Protein AF-A0A673FVK0-F1 (afdb_monomer_lite)

pLDDT: mean 74.25, std 23.52, range [33.97, 98.69]

Secondary structure (DSSP, 8-state):
----------TT--------TT------------S---S--HHHHHHS-HHHHHHHTTT--HHHHHHHHHHHHHHHHHHHHHHHHHHHHHHHHHHHHHHHHHHHHHHHHHHHHHHHHHHHHHHHHHHHHHHHHHHHHHHTTTS-TT---------------PPPPP-PPPPP---

InterPro domains:
  IPR004826 Basic leucine zipper domain, Maf-type [PF03131] (40-131)
  IPR004827 Basic-leucine zipper domain [PS50217] (67-130)
  IPR004827 Basic-leucine zipper domain [SM00338] (65-129)
  IPR008917 Transcription factor, Skn-1-like, DNA-binding domain superfamily [SSF47454] (40-80)
  IPR024874 Transcription factor Maf family [PTHR10129] (36-165)
  IPR046347 Basic-leucine zipper domain superfamily [SSF57959] (68-123)

Sequence (175 aa):
MYIRVFFCYLASVNCIILVSDGILFSCIVKRECGENVPVLSDSELMSLSVRELNTHLRGLSREEVQKLKQRRRTLKNRGYAASCRVKRVSQREALEQQKKELQREVERLGSENAGMRRELEGLGARLAALQRFARGLESGGGSLLATTPRLNTASVITIVKSPQQVHTPREQGAS

Structure (mmCIF, N/CA/C/O backbone):
data_AF-A0A673FVK0-F1
#
_entry.id   AF-A0A673FVK0-F1
#
loop_
_atom_site.group_PDB
_atom_site.id
_atom_site.type_symbol
_atom_site.label_atom_id
_atom_site.label_alt_id
_atom_site.label_comp_id
_atom_site.label_asym_id
_atom_site.label_entity_id
_atom_site.label_seq_id
_atom_site.pdbx_PDB_ins_code
_atom_site.Cartn_x
_atom_site.Cartn_y
_atom_site.Cartn_z
_atom_site.occupancy
_atom_site.B_iso_or_equiv
_atom_site.auth_seq_id
_atom_site.auth_comp_id
_atom_site.auth_asym_id
_atom_site.auth_atom_id
_atom_site.pdbx_PDB_model_num
ATOM 1 N N . MET A 1 1 ? -26.344 13.269 -9.712 1.00 37.78 1 MET A N 1
ATOM 2 C CA . MET A 1 1 ? -26.130 11.800 -9.737 1.00 37.78 1 MET A CA 1
ATOM 3 C C . MET A 1 1 ? -24.627 11.576 -9.609 1.00 37.78 1 MET A C 1
ATOM 5 O O . MET A 1 1 ? -23.926 11.928 -10.535 1.00 37.78 1 MET A O 1
ATOM 9 N N . TYR A 1 2 ? -24.006 11.238 -8.482 1.00 35.66 2 TYR A N 1
ATOM 10 C CA . TYR A 1 2 ? -24.228 10.141 -7.543 1.00 35.66 2 TYR A CA 1
ATOM 11 C C . TYR A 1 2 ? -23.953 10.639 -6.111 1.00 35.66 2 TYR A C 1
ATOM 13 O O . TYR A 1 2 ? -22.799 10.807 -5.726 1.00 35.66 2 TYR A O 1
ATOM 21 N N . ILE A 1 3 ? -24.994 10.857 -5.306 1.00 35.72 3 ILE A N 1
ATOM 22 C CA . ILE A 1 3 ? -24.832 11.067 -3.861 1.00 35.72 3 ILE A CA 1
ATOM 23 C C . ILE A 1 3 ? -24.895 9.680 -3.236 1.00 35.72 3 ILE A C 1
ATOM 25 O O . ILE A 1 3 ? -25.966 9.104 -3.055 1.00 35.72 3 ILE A O 1
ATOM 29 N N . ARG A 1 4 ? -23.727 9.092 -2.986 1.00 40.00 4 ARG A N 1
ATOM 30 C CA . ARG A 1 4 ? -23.615 7.801 -2.311 1.00 40.00 4 ARG A CA 1
ATOM 31 C C . ARG A 1 4 ? -23.827 8.043 -0.813 1.00 40.00 4 ARG A C 1
ATOM 33 O O . ARG A 1 4 ? -22.872 8.186 -0.058 1.00 40.00 4 ARG A O 1
ATOM 40 N N . VAL A 1 5 ? -25.093 8.155 -0.405 1.00 40.97 5 VAL A N 1
ATOM 41 C CA . VAL A 1 5 ? -25.506 8.209 1.004 1.00 40.97 5 VAL A CA 1
ATOM 42 C C . VAL A 1 5 ? -25.089 6.891 1.652 1.00 40.97 5 VAL A C 1
ATOM 44 O O . VAL A 1 5 ? -25.707 5.851 1.433 1.00 40.97 5 VAL A O 1
ATOM 47 N N . PHE A 1 6 ? -23.995 6.906 2.411 1.00 40.94 6 PHE A N 1
ATOM 48 C CA . PHE A 1 6 ? -23.555 5.742 3.172 1.00 40.94 6 PHE A CA 1
ATOM 49 C C . PHE A 1 6 ? -24.400 5.661 4.448 1.00 40.94 6 PHE A C 1
ATOM 51 O O . PHE A 1 6 ? -24.055 6.215 5.489 1.00 40.94 6 PHE A O 1
ATOM 58 N N . PHE A 1 7 ? -25.552 5.003 4.348 1.00 38.81 7 PHE A N 1
ATOM 59 C CA . PHE A 1 7 ? -26.396 4.692 5.495 1.00 38.81 7 PHE A CA 1
ATOM 60 C C . PHE A 1 7 ? -25.719 3.588 6.319 1.00 38.81 7 PHE A C 1
ATOM 62 O O . PHE A 1 7 ? -25.848 2.401 6.033 1.00 38.81 7 PHE A O 1
ATOM 69 N N . CYS A 1 8 ? -24.957 3.968 7.343 1.00 41.50 8 CYS A N 1
ATOM 70 C CA . CYS A 1 8 ? -24.468 3.019 8.339 1.00 41.50 8 CYS A CA 1
ATOM 71 C C . CYS A 1 8 ? -25.564 2.845 9.401 1.00 41.50 8 CYS A C 1
ATOM 73 O O . CYS A 1 8 ? -25.605 3.558 10.403 1.00 41.50 8 CYS A O 1
ATOM 75 N N . TYR A 1 9 ? -26.513 1.946 9.134 1.00 37.91 9 TYR A N 1
ATOM 76 C CA . TYR A 1 9 ? -27.635 1.643 10.023 1.00 37.91 9 TYR A CA 1
ATOM 77 C C . TYR A 1 9 ? -27.129 0.811 11.219 1.00 37.91 9 TYR A C 1
ATOM 79 O O . TYR A 1 9 ? -27.087 -0.415 11.168 1.00 37.91 9 TYR A O 1
ATOM 87 N N . LEU A 1 10 ? -26.700 1.464 12.307 1.00 41.69 10 LEU A N 1
ATOM 88 C CA . LEU A 1 10 ? -26.518 0.804 13.606 1.00 41.69 10 LEU A CA 1
ATOM 89 C C . LEU A 1 10 ? -27.735 1.109 14.486 1.00 41.69 10 LEU A C 1
ATOM 91 O O . LEU A 1 10 ? -27.849 2.184 15.072 1.00 41.69 10 LEU A O 1
ATOM 95 N N . ALA A 1 11 ? -28.630 0.128 14.573 1.00 41.72 11 ALA A N 1
ATOM 96 C CA . ALA A 1 11 ? -29.971 0.181 15.155 1.00 41.72 11 ALA A CA 1
ATOM 97 C C . ALA A 1 11 ? -30.064 0.422 16.686 1.00 41.72 11 ALA A C 1
ATOM 99 O O . ALA A 1 11 ? -30.921 -0.158 17.346 1.00 41.72 11 ALA A O 1
ATOM 100 N N . SER A 1 12 ? -29.216 1.252 17.308 1.00 45.44 12 SER A N 1
ATOM 101 C CA . SER A 1 12 ? -29.381 1.617 18.736 1.00 45.44 12 SER A CA 1
ATOM 102 C C . SER A 1 12 ? -28.786 2.970 19.151 1.00 45.44 12 SER A C 1
ATOM 104 O O . SER A 1 12 ? -28.516 3.178 20.331 1.00 45.44 12 SER A O 1
ATOM 106 N N . VAL A 1 13 ? -28.550 3.905 18.227 1.00 43.50 13 VAL A N 1
ATOM 107 C CA . VAL A 1 13 ? -28.093 5.260 18.582 1.00 43.50 13 VAL A CA 1
ATOM 108 C C . VAL A 1 13 ? -28.877 6.306 17.799 1.00 43.50 13 VAL A C 1
ATOM 110 O O . VAL A 1 13 ? -28.746 6.406 16.584 1.00 43.50 13 VAL A O 1
ATOM 113 N N . ASN A 1 14 ? -29.656 7.121 18.513 1.00 44.06 14 ASN A N 1
ATOM 114 C CA . ASN A 1 14 ? -30.127 8.423 18.041 1.00 44.06 14 ASN A CA 1
ATOM 115 C C . ASN A 1 14 ? -28.918 9.358 17.855 1.00 44.06 14 ASN A C 1
ATOM 117 O O . ASN A 1 14 ? -28.637 10.210 18.692 1.00 44.06 14 ASN A O 1
ATOM 121 N N . CYS A 1 15 ? -28.152 9.148 16.787 1.00 41.59 15 CYS A N 1
ATOM 122 C CA . CYS A 1 15 ? -27.079 10.035 16.362 1.00 41.59 15 CYS A CA 1
ATOM 123 C C . CYS A 1 15 ? -27.082 10.073 14.833 1.00 41.59 15 CYS A C 1
ATOM 125 O O . CYS A 1 15 ? -26.453 9.254 14.165 1.00 41.59 15 CYS A O 1
ATOM 127 N N . ILE A 1 16 ? -27.867 10.994 14.284 1.00 42.12 16 ILE A N 1
ATOM 128 C CA . ILE A 1 16 ? -27.822 11.336 12.868 1.00 42.12 16 ILE A CA 1
ATOM 129 C C . ILE A 1 16 ? -26.619 12.270 12.697 1.00 42.12 16 ILE A C 1
ATOM 131 O O . ILE A 1 16 ? -26.640 13.400 13.175 1.00 42.12 16 ILE A O 1
ATOM 135 N N . ILE A 1 17 ? -25.559 11.797 12.039 1.00 45.28 17 ILE A N 1
ATOM 136 C CA . ILE A 1 17 ? -24.490 12.671 11.545 1.00 45.28 17 ILE A CA 1
ATOM 137 C C . ILE A 1 17 ? -24.840 13.002 10.094 1.00 45.28 17 ILE A C 1
ATOM 139 O O . ILE A 1 17 ? -24.627 12.183 9.202 1.00 45.28 17 ILE A O 1
ATOM 143 N N . LEU A 1 18 ? -25.406 14.189 9.865 1.00 38.16 18 LEU A N 1
ATOM 144 C CA . LEU A 1 18 ? -25.509 14.767 8.525 1.00 38.16 18 LEU A CA 1
ATOM 145 C C . LEU A 1 18 ? -24.172 15.433 8.206 1.00 38.16 18 LEU A C 1
ATOM 147 O O . LEU A 1 18 ? -23.769 16.372 8.886 1.00 38.16 18 LEU A O 1
ATOM 151 N N . VAL A 1 19 ? -23.478 14.937 7.183 1.00 42.81 19 VAL A N 1
ATOM 152 C CA . VAL A 1 19 ? -22.361 15.659 6.568 1.00 42.81 19 VAL A CA 1
ATOM 153 C C . VAL A 1 19 ? -22.868 16.207 5.244 1.00 42.81 19 VAL A C 1
ATOM 155 O O . VAL A 1 19 ? -22.840 15.506 4.236 1.00 42.81 19 VAL A O 1
ATOM 158 N N . SER A 1 20 ? -23.325 17.455 5.270 1.00 36.47 20 SER A N 1
ATOM 159 C CA . SER A 1 20 ? -23.483 18.281 4.076 1.00 36.47 20 SER A CA 1
ATOM 160 C C . SER A 1 20 ? -22.718 19.580 4.317 1.00 36.47 20 SER A C 1
ATOM 162 O O . SER A 1 20 ? -22.906 20.233 5.340 1.00 36.47 20 SER A O 1
ATOM 164 N N . ASP A 1 21 ? -21.810 19.893 3.397 1.00 41.09 21 ASP A N 1
ATOM 165 C CA . ASP A 1 21 ? -21.197 21.212 3.211 1.00 41.09 21 ASP A CA 1
ATOM 166 C C . ASP A 1 21 ? -20.405 21.800 4.394 1.00 41.09 21 ASP A C 1
ATOM 168 O O . ASP A 1 21 ? -20.555 22.956 4.775 1.00 41.09 21 ASP A O 1
ATOM 172 N N . GLY A 1 22 ? -19.463 21.020 4.936 1.00 45.22 22 GLY A N 1
ATOM 173 C CA . GLY A 1 22 ? -18.272 21.591 5.584 1.00 45.22 22 GLY A CA 1
ATOM 174 C C . GLY A 1 22 ? -18.431 22.177 6.993 1.00 45.22 22 GLY A C 1
ATOM 175 O O . GLY A 1 22 ? -17.459 22.721 7.512 1.00 45.22 22 GLY A O 1
ATOM 176 N N . ILE A 1 23 ? -19.578 22.026 7.660 1.00 42.88 23 ILE A N 1
ATOM 177 C CA . ILE A 1 23 ? -19.752 22.469 9.054 1.00 42.88 23 ILE A CA 1
ATOM 178 C C . ILE A 1 23 ? -19.708 21.262 10.000 1.00 42.88 23 ILE A C 1
ATOM 180 O O . ILE A 1 23 ? -20.615 20.431 10.046 1.00 42.88 23 ILE A O 1
ATOM 184 N N . LEU A 1 24 ? -18.628 21.166 10.781 1.00 37.84 24 LEU A N 1
ATOM 185 C CA . LEU A 1 24 ? -18.475 20.202 11.871 1.00 37.84 24 LEU A CA 1
ATOM 186 C C . LEU A 1 24 ? -19.373 20.626 13.041 1.00 37.84 24 LEU A C 1
ATOM 188 O O . LEU A 1 24 ? -18.958 21.402 13.901 1.00 37.84 24 LEU A O 1
ATOM 192 N N . PHE A 1 25 ? -20.605 20.120 13.092 1.00 37.31 25 PHE A N 1
ATOM 193 C CA . PHE A 1 25 ? -21.436 20.289 14.280 1.00 37.31 25 PHE A CA 1
ATOM 194 C C . PHE A 1 25 ? -20.852 19.421 15.402 1.00 37.31 25 PHE A C 1
ATOM 196 O O . PHE A 1 25 ? -20.900 18.190 15.359 1.00 37.31 25 PHE A O 1
ATOM 203 N N . SER A 1 26 ? -20.233 20.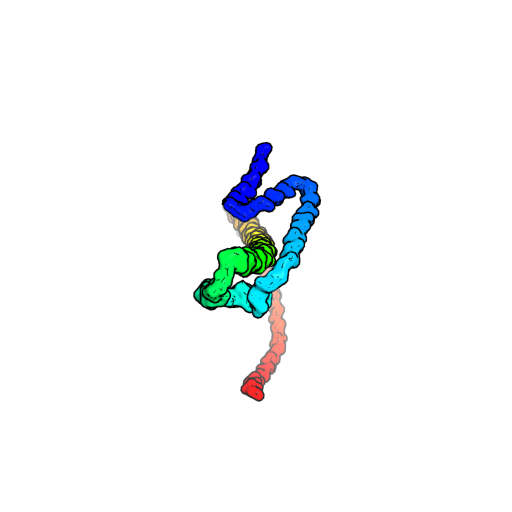069 16.391 1.00 36.88 26 SER A N 1
ATOM 204 C CA . SER A 1 26 ? -19.795 19.421 17.624 1.00 36.88 26 SER A CA 1
ATOM 205 C C . SER A 1 26 ? -21.032 18.883 18.334 1.00 36.88 26 SER A C 1
ATOM 207 O O . SER A 1 26 ? -21.798 19.637 18.935 1.00 36.88 26 SER A O 1
ATOM 209 N N . CYS A 1 27 ? -21.274 17.575 18.236 1.00 38.03 27 CYS A N 1
ATOM 210 C CA . CYS A 1 27 ? -22.281 16.937 19.062 1.00 38.03 27 CYS A CA 1
ATOM 211 C C . CYS A 1 27 ? -21.825 17.055 20.515 1.00 38.03 27 CYS A C 1
ATOM 213 O O . CYS A 1 27 ? -20.904 16.365 20.955 1.00 38.03 27 CYS A O 1
ATOM 215 N N . ILE A 1 28 ? -22.499 17.958 21.225 1.00 33.97 28 ILE A N 1
ATOM 216 C CA . ILE A 1 28 ? -22.563 18.065 22.676 1.00 33.97 28 ILE A CA 1
ATOM 217 C C . ILE A 1 28 ? -22.561 16.650 23.251 1.00 33.97 28 ILE A C 1
ATOM 219 O O . ILE A 1 28 ? -23.531 15.900 23.133 1.00 33.97 28 ILE A O 1
ATOM 223 N N . VAL A 1 29 ? -21.441 16.275 23.864 1.00 39.09 29 VAL A N 1
ATOM 224 C CA . VAL A 1 29 ? -21.398 15.122 24.752 1.00 39.09 29 VAL A CA 1
ATOM 225 C C . VAL A 1 29 ? -22.328 15.492 25.896 1.00 39.09 29 VAL A C 1
ATOM 227 O O . VAL A 1 29 ? -21.958 16.301 26.745 1.00 39.09 29 VAL A O 1
ATOM 230 N N . LYS A 1 30 ? -23.550 14.946 25.906 1.00 37.59 30 LYS A N 1
ATOM 231 C CA . LYS A 1 30 ? -24.380 14.942 27.110 1.00 37.59 30 LYS A CA 1
ATOM 232 C C . LYS A 1 30 ? -23.564 14.246 28.198 1.00 37.59 30 LYS A C 1
ATOM 234 O O . LYS A 1 30 ? -23.456 13.022 28.234 1.00 37.59 30 LYS A O 1
ATOM 239 N N . ARG A 1 31 ? -22.912 15.057 29.031 1.00 47.81 31 ARG A N 1
ATOM 240 C CA . ARG A 1 31 ? -22.417 14.657 30.338 1.00 47.81 31 ARG A CA 1
ATOM 241 C C . ARG A 1 31 ? -23.657 14.415 31.176 1.00 47.81 31 ARG A C 1
ATOM 243 O O . ARG A 1 31 ? -24.341 15.365 31.535 1.00 47.81 31 ARG A O 1
ATOM 250 N N . GLU A 1 32 ? -23.909 13.160 31.496 1.00 37.41 32 GLU A N 1
ATOM 251 C CA . GLU A 1 32 ? -24.657 12.847 32.702 1.00 37.41 32 GLU A CA 1
ATOM 252 C C . GLU A 1 32 ? -23.651 12.361 33.741 1.00 37.41 32 GLU A C 1
ATOM 254 O O . GLU A 1 32 ? -23.122 11.248 33.669 1.00 37.41 32 GLU A O 1
ATOM 259 N N . CYS A 1 33 ? -23.328 13.269 34.667 1.00 41.53 33 CYS A N 1
ATOM 260 C CA . CYS A 1 33 ? -22.863 12.893 35.991 1.00 41.53 33 CYS A CA 1
ATOM 261 C C . CYS A 1 33 ? -24.004 12.124 36.656 1.00 41.53 33 CYS A C 1
ATOM 263 O O . CYS A 1 33 ? -25.079 12.670 36.873 1.00 41.53 33 CYS A O 1
ATOM 265 N N . GLY A 1 34 ? -23.754 10.860 36.963 1.00 36.50 34 GLY A N 1
ATOM 266 C CA . GLY A 1 34 ? -24.575 10.071 37.865 1.00 36.50 34 GLY A CA 1
ATOM 267 C C . GLY A 1 34 ? -23.624 9.214 38.677 1.00 36.50 34 GLY A C 1
ATOM 268 O O . GLY A 1 34 ? -22.965 8.337 38.111 1.00 36.50 34 GLY A O 1
ATOM 269 N N . GLU A 1 35 ? -23.506 9.557 39.950 1.00 46.66 35 GLU A N 1
ATOM 270 C CA . GLU A 1 35 ? -22.724 8.921 41.006 1.00 46.66 35 GLU A CA 1
ATOM 271 C C . GLU A 1 35 ? -22.871 7.390 41.049 1.00 46.66 35 GLU A C 1
ATOM 273 O O . GLU A 1 35 ? -23.880 6.835 40.617 1.00 46.66 35 GLU A O 1
ATOM 278 N N . ASN A 1 36 ? -21.835 6.730 41.579 1.00 41.97 36 ASN A N 1
ATOM 279 C CA . ASN A 1 36 ? -21.722 5.288 41.849 1.00 41.97 36 ASN A CA 1
ATOM 280 C C . ASN A 1 36 ? -21.735 4.358 40.620 1.00 41.97 36 ASN A C 1
ATOM 282 O O . ASN A 1 36 ? -22.564 3.472 40.469 1.00 41.97 36 ASN A O 1
ATOM 286 N N . VAL A 1 37 ? -20.749 4.528 39.736 1.00 49.53 37 VAL A N 1
ATOM 287 C CA . VAL A 1 37 ? -20.255 3.420 38.894 1.00 49.53 37 VAL A CA 1
ATOM 288 C C . VAL A 1 37 ? -19.125 2.754 39.684 1.00 49.53 37 VAL A C 1
ATOM 290 O O . VAL A 1 37 ? -18.366 3.501 40.307 1.00 49.53 37 VAL A O 1
ATOM 293 N N . PRO A 1 38 ? -18.970 1.412 39.669 1.00 56.75 38 PRO A N 1
ATOM 294 C CA . PRO A 1 38 ? -17.849 0.744 40.327 1.00 56.75 38 PRO A CA 1
ATOM 295 C C . PRO A 1 38 ? -16.545 1.471 40.001 1.00 56.75 38 PRO A C 1
ATOM 297 O O . PRO A 1 38 ? -16.389 1.923 38.861 1.00 56.75 38 PRO A O 1
ATOM 300 N N . VAL A 1 39 ? -15.654 1.592 40.990 1.00 67.94 39 VAL A N 1
ATOM 301 C CA . VAL A 1 39 ? -14.335 2.252 40.935 1.00 67.94 39 VAL A CA 1
ATOM 302 C C . VAL A 1 39 ? -13.415 1.517 39.945 1.00 67.94 39 VAL A C 1
ATOM 304 O O . VAL A 1 39 ? -12.412 0.924 40.306 1.00 67.94 39 VAL A O 1
ATOM 307 N N . LEU A 1 40 ? -13.802 1.490 38.674 1.00 78.75 40 LEU A N 1
ATOM 308 C CA . LEU A 1 40 ? -13.073 0.923 37.556 1.00 78.75 40 LEU A CA 1
ATOM 309 C C . LEU A 1 40 ? -12.622 2.091 36.695 1.00 78.75 40 LEU A C 1
ATOM 311 O O . LEU A 1 40 ? -13.435 2.854 36.144 1.00 78.75 40 LEU A O 1
ATOM 315 N N . SER A 1 41 ? -11.307 2.230 36.591 1.00 88.75 41 SER A N 1
ATOM 316 C CA . SER A 1 41 ? -10.682 3.227 35.732 1.00 88.75 41 SER A CA 1
ATOM 317 C C . SER A 1 41 ? -10.989 2.942 34.253 1.00 88.75 41 SER A C 1
ATOM 319 O O . SER A 1 41 ? -11.293 1.812 33.865 1.00 88.75 41 SER A O 1
ATOM 321 N N . ASP A 1 42 ? -10.951 3.975 33.403 1.00 90.38 42 ASP A N 1
ATOM 322 C CA . ASP A 1 42 ? -11.188 3.805 31.958 1.00 90.38 42 ASP A CA 1
ATOM 323 C C . ASP A 1 42 ? -10.174 2.831 31.330 1.00 90.38 42 ASP A C 1
ATOM 325 O O . ASP A 1 42 ? -10.539 2.025 30.473 1.00 90.38 42 ASP A O 1
ATOM 329 N N . SER A 1 43 ? -8.912 2.888 31.770 1.00 89.50 43 SER A N 1
ATOM 330 C CA . SER A 1 43 ? -7.826 2.023 31.296 1.00 89.50 43 SER A CA 1
ATOM 331 C C . SER A 1 43 ? -8.066 0.559 31.653 1.00 89.50 43 SER A C 1
ATOM 333 O O . SER A 1 43 ? -7.986 -0.305 30.781 1.00 89.50 43 SER A O 1
ATOM 335 N N . GLU A 1 44 ? -8.422 0.286 32.905 1.00 92.00 44 GLU A N 1
ATOM 336 C CA . GLU A 1 44 ? -8.753 -1.055 33.382 1.00 92.00 44 GLU A CA 1
ATOM 337 C C . GLU A 1 44 ? -9.996 -1.604 32.672 1.00 92.00 44 GLU A C 1
ATOM 339 O O . GLU A 1 44 ? -9.980 -2.696 32.112 1.00 92.00 44 GLU A O 1
ATOM 344 N N . LEU A 1 45 ? -11.062 -0.808 32.549 1.00 92.12 45 LEU A N 1
ATOM 345 C CA . LEU A 1 45 ? -12.280 -1.229 31.851 1.00 92.12 45 LEU A CA 1
ATOM 346 C C . LEU A 1 45 ? -12.035 -1.589 30.370 1.00 92.12 45 LEU A C 1
ATOM 348 O O . LEU A 1 45 ? -12.726 -2.446 29.798 1.00 92.12 45 LEU A O 1
ATOM 352 N N . MET A 1 46 ? -11.072 -0.928 29.725 1.00 91.69 46 MET A N 1
ATOM 353 C CA . MET A 1 46 ? -10.655 -1.249 28.361 1.00 91.69 46 MET A CA 1
ATOM 354 C C . MET A 1 46 ? -9.848 -2.548 28.283 1.00 91.69 46 MET A C 1
ATOM 356 O O . MET A 1 46 ? -10.059 -3.301 27.323 1.00 91.69 46 MET A O 1
ATOM 360 N N . SER A 1 47 ? -8.976 -2.809 29.263 1.00 92.69 47 SER A N 1
ATOM 361 C CA . SER A 1 47 ? -8.053 -3.950 29.275 1.00 92.69 47 SER A CA 1
ATOM 362 C C . SER A 1 47 ? -8.703 -5.271 29.683 1.00 92.69 47 SER A C 1
ATOM 364 O O . SER A 1 47 ? -8.292 -6.308 29.168 1.00 92.69 47 SER A O 1
ATOM 366 N N . LEU A 1 48 ? -9.748 -5.249 30.521 1.00 92.56 48 LEU A N 1
ATOM 367 C CA . LEU A 1 48 ? -10.454 -6.465 30.947 1.00 92.56 48 LEU A CA 1
ATOM 368 C C . LEU A 1 48 ? -10.889 -7.315 29.751 1.00 92.56 48 LEU A C 1
ATOM 370 O O . LEU A 1 48 ? -11.467 -6.817 28.785 1.00 92.56 48 LEU A O 1
ATOM 374 N N . SER A 1 49 ? -10.745 -8.628 29.825 1.00 93.06 49 SER A N 1
ATOM 375 C CA . SER A 1 49 ? -11.384 -9.552 28.887 1.00 93.06 49 SER A CA 1
ATOM 376 C C . SER A 1 49 ? -12.917 -9.536 29.037 1.00 93.06 49 SER A C 1
ATOM 378 O O . SER A 1 49 ? -13.502 -8.846 29.878 1.00 93.06 49 SER A O 1
ATOM 380 N N . VAL A 1 50 ? -13.630 -10.265 28.173 1.00 91.88 50 VAL A N 1
ATOM 381 C CA . VAL A 1 50 ? -15.090 -10.429 28.322 1.00 91.88 50 VAL A CA 1
ATOM 382 C C . VAL A 1 50 ? -15.416 -11.223 29.592 1.00 91.88 50 VAL A C 1
ATOM 384 O O . VAL A 1 50 ? -16.367 -10.886 30.294 1.00 91.88 50 VAL A O 1
ATOM 387 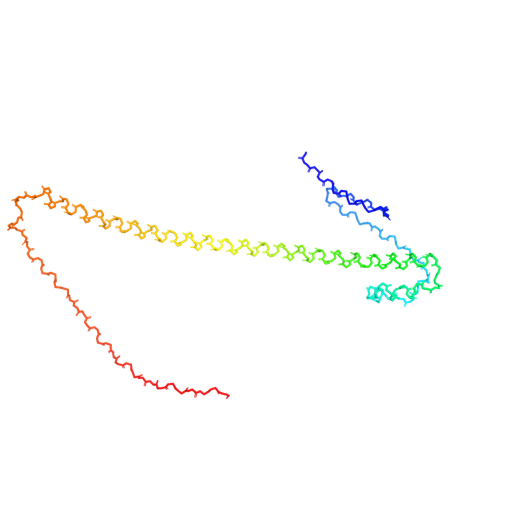N N . ARG A 1 51 ? -14.606 -12.242 29.913 1.00 93.12 51 ARG A N 1
ATOM 388 C CA . ARG A 1 51 ? -14.793 -13.100 31.090 1.00 93.12 51 ARG A CA 1
ATOM 389 C C . ARG A 1 51 ? -14.594 -12.323 32.390 1.00 93.12 51 ARG A C 1
ATOM 391 O O . ARG A 1 51 ? -15.431 -12.431 33.278 1.00 93.12 51 ARG A O 1
ATOM 398 N N . GLU A 1 52 ? -13.534 -11.525 32.482 1.00 91.56 52 GLU A N 1
ATOM 399 C CA . GLU A 1 52 ? -13.249 -10.714 33.675 1.00 91.56 52 GLU A CA 1
ATOM 400 C C . GLU A 1 52 ? -14.289 -9.609 33.860 1.00 91.56 52 GLU A C 1
ATOM 402 O O . GLU A 1 52 ? -14.805 -9.437 34.962 1.00 91.56 52 GLU A O 1
ATOM 407 N N . LEU A 1 53 ? -14.708 -8.948 32.771 1.00 90.94 53 LEU A N 1
ATOM 408 C CA . LEU A 1 53 ? -15.816 -7.996 32.840 1.00 90.94 53 LEU A CA 1
ATOM 409 C C . LEU A 1 53 ? -17.088 -8.669 33.371 1.00 90.94 53 LEU A C 1
ATOM 411 O O . LEU A 1 53 ? -17.724 -8.134 34.269 1.00 90.94 53 LEU A O 1
ATOM 415 N N . ASN A 1 54 ? -17.454 -9.846 32.859 1.00 92.50 54 ASN A N 1
ATOM 416 C CA . ASN A 1 54 ? -18.640 -10.564 33.331 1.00 92.50 54 ASN A CA 1
ATOM 417 C C . ASN A 1 54 ? -18.545 -10.962 34.811 1.00 92.50 54 ASN A C 1
ATOM 419 O O . ASN A 1 54 ? -19.574 -11.027 35.476 1.00 92.50 54 ASN A O 1
ATOM 423 N N . THR A 1 55 ? -17.340 -11.193 35.340 1.00 91.12 55 THR A N 1
ATOM 424 C CA . THR A 1 55 ? -17.130 -11.394 36.779 1.00 91.12 55 THR A CA 1
ATOM 425 C C . THR A 1 55 ? -17.448 -10.132 37.575 1.00 91.12 55 THR A C 1
ATOM 427 O O . THR A 1 55 ? -18.167 -10.230 38.563 1.00 91.12 55 THR A O 1
ATOM 430 N N . HIS A 1 56 ? -16.986 -8.960 37.132 1.00 87.56 56 HIS A N 1
ATOM 431 C CA . HIS A 1 56 ? -17.282 -7.678 37.790 1.00 87.56 56 HIS A CA 1
ATOM 432 C C . HIS A 1 56 ? -18.741 -7.230 37.650 1.00 87.56 56 HIS A C 1
ATOM 434 O O . HIS A 1 56 ? -19.218 -6.433 38.446 1.00 87.56 56 HIS A O 1
ATOM 440 N N . LEU A 1 57 ? -19.458 -7.738 36.646 1.00 89.88 57 LEU A N 1
ATOM 441 C CA . LEU A 1 57 ? -20.881 -7.457 36.458 1.00 89.88 57 LEU A CA 1
ATOM 442 C C . LEU A 1 57 ? -21.794 -8.296 37.371 1.00 89.88 57 LEU A C 1
ATOM 444 O O . LEU A 1 57 ? -22.991 -8.017 37.436 1.00 89.88 57 LEU A O 1
ATOM 448 N N . ARG A 1 58 ? -21.278 -9.335 38.046 1.00 90.88 58 ARG A N 1
ATOM 449 C CA . ARG A 1 58 ? -22.085 -10.159 38.959 1.00 90.88 58 ARG A CA 1
ATOM 450 C C . ARG A 1 58 ? -22.458 -9.355 40.204 1.00 90.88 58 ARG A C 1
ATOM 452 O O . ARG A 1 58 ? -21.589 -8.787 40.850 1.00 90.88 58 ARG A O 1
ATOM 459 N N . GLY A 1 59 ? -23.744 -9.356 40.549 1.00 85.81 59 GLY A N 1
ATOM 460 C CA . GLY A 1 59 ? -24.265 -8.666 41.734 1.00 85.81 59 GLY A CA 1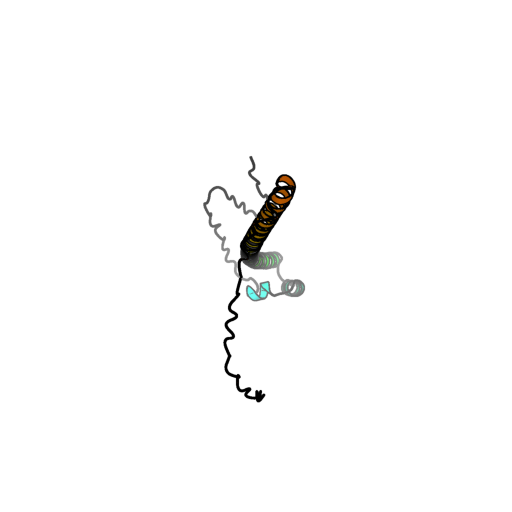
ATOM 461 C C . GLY A 1 59 ? -24.601 -7.186 41.528 1.00 85.81 59 GLY A C 1
ATOM 462 O O . GLY A 1 59 ? -25.099 -6.567 42.460 1.00 85.81 59 GLY A O 1
ATOM 463 N N . LEU A 1 60 ? -24.380 -6.632 40.329 1.00 89.19 60 LEU A N 1
ATOM 464 C CA . LEU A 1 60 ? -24.813 -5.275 39.973 1.00 89.19 60 LEU A CA 1
ATOM 465 C C . LEU A 1 60 ? -26.260 -5.259 39.466 1.00 89.19 60 LEU A C 1
ATOM 467 O O . LEU A 1 60 ? -26.742 -6.240 38.890 1.00 89.19 60 LEU A O 1
ATOM 471 N N . SER A 1 61 ? -26.932 -4.117 39.619 1.00 92.06 61 SER A N 1
ATOM 472 C CA . SER A 1 61 ? -28.257 -3.883 39.040 1.00 92.06 61 SER A CA 1
ATOM 473 C C . SER A 1 61 ? -28.212 -3.845 37.508 1.00 92.06 61 SER A C 1
ATOM 475 O O . SER A 1 61 ? -27.167 -3.643 36.875 1.00 92.06 61 SER A O 1
ATOM 477 N N . ARG A 1 62 ? -29.370 -4.031 36.869 1.00 90.81 62 ARG A N 1
ATOM 478 C CA . ARG A 1 62 ? -29.478 -4.061 35.404 1.00 90.81 62 ARG A CA 1
ATOM 479 C C . ARG A 1 62 ? -29.021 -2.740 34.779 1.00 90.81 62 ARG A C 1
ATOM 481 O O . ARG A 1 62 ? -28.366 -2.746 33.734 1.00 90.81 62 ARG A O 1
ATOM 488 N N . GLU A 1 63 ? -29.341 -1.632 35.429 1.00 90.19 63 GLU A N 1
ATOM 489 C CA . GLU A 1 63 ? -29.035 -0.266 35.021 1.00 90.19 63 GLU A CA 1
ATOM 490 C C . GLU A 1 63 ? -27.518 -0.015 35.069 1.00 90.19 63 GLU A C 1
ATOM 492 O O . GLU A 1 63 ? -26.926 0.481 34.104 1.00 90.19 63 GLU A O 1
ATOM 497 N N . GLU A 1 64 ? -26.851 -0.450 36.141 1.00 87.00 64 GLU A N 1
ATOM 498 C CA . GLU A 1 64 ? -25.393 -0.353 36.291 1.00 87.00 64 GLU A CA 1
ATOM 499 C C . GLU A 1 64 ? -24.653 -1.207 35.257 1.00 87.00 64 GLU A C 1
ATOM 501 O O . GLU A 1 64 ? -23.682 -0.751 34.640 1.00 87.00 64 GLU A O 1
ATOM 506 N N . VAL A 1 65 ? -25.144 -2.425 34.997 1.00 88.12 65 VAL A N 1
ATOM 507 C CA . VAL A 1 65 ? -24.591 -3.312 33.962 1.00 88.12 65 VAL A CA 1
ATOM 508 C C . VAL A 1 65 ? -24.656 -2.648 32.586 1.00 88.12 65 VAL A C 1
ATOM 510 O O . VAL A 1 65 ? -23.679 -2.688 31.827 1.00 88.12 65 VAL A O 1
ATOM 513 N N . GLN A 1 66 ? -25.790 -2.029 32.242 1.00 88.69 66 GLN A N 1
ATOM 514 C CA . GLN A 1 66 ? -25.944 -1.309 30.977 1.00 88.69 66 GLN A CA 1
ATOM 515 C C . GLN A 1 66 ? -24.985 -0.120 30.885 1.00 88.69 66 GLN A C 1
ATOM 517 O O . GLN A 1 66 ? -24.295 0.028 29.872 1.00 88.69 66 GLN A O 1
ATOM 522 N N . LYS A 1 67 ? -24.874 0.680 31.950 1.00 88.44 67 LYS A N 1
ATOM 523 C CA . LYS A 1 67 ? -23.976 1.840 32.011 1.00 88.44 67 LYS A CA 1
ATOM 524 C C . LYS A 1 67 ? -22.512 1.441 31.822 1.00 88.44 67 LYS A C 1
ATOM 526 O O . LYS A 1 67 ? -21.809 2.061 31.020 1.00 88.44 67 LYS A O 1
ATOM 531 N N . LEU A 1 68 ? -22.054 0.371 32.477 1.00 90.25 68 LEU A N 1
ATOM 532 C CA . LEU A 1 68 ? -20.668 -0.092 32.366 1.00 90.25 68 LEU A CA 1
ATOM 533 C C . LEU A 1 68 ? -20.359 -0.660 30.971 1.00 90.25 68 LEU A C 1
ATOM 535 O O . LEU A 1 68 ? -19.320 -0.343 30.382 1.00 90.25 68 LEU A O 1
ATOM 539 N N . LYS A 1 69 ? -21.285 -1.436 30.390 1.00 91.19 69 LYS A N 1
ATOM 540 C CA . LYS A 1 69 ? -21.163 -1.929 29.007 1.00 91.19 69 LYS A CA 1
ATOM 541 C C . LYS A 1 69 ? -21.132 -0.783 27.998 1.00 91.19 69 LYS A C 1
ATOM 543 O O . LYS A 1 69 ? -20.295 -0.793 27.091 1.00 91.19 69 LYS A O 1
ATOM 548 N N . GLN A 1 70 ? -21.995 0.216 28.169 1.00 90.31 70 GLN A N 1
ATOM 549 C CA . GLN A 1 70 ? -22.038 1.387 27.300 1.00 90.31 70 GLN A CA 1
ATOM 550 C C . GLN A 1 70 ? -20.752 2.214 27.412 1.00 90.31 70 GLN A C 1
ATOM 552 O O . GLN A 1 70 ? -20.159 2.552 26.387 1.00 90.31 70 GLN A O 1
ATOM 557 N N . ARG A 1 71 ? -20.258 2.468 28.632 1.00 91.88 71 ARG A N 1
ATOM 558 C CA . ARG A 1 71 ? -18.971 3.149 28.860 1.00 91.88 71 ARG A CA 1
ATOM 559 C C . ARG A 1 71 ? -17.829 2.410 28.162 1.00 91.88 71 ARG A C 1
ATOM 561 O O . ARG A 1 71 ? -17.095 3.020 27.386 1.00 91.88 71 ARG A O 1
ATOM 568 N N . ARG A 1 72 ? -17.735 1.085 28.333 1.00 94.38 72 ARG A N 1
ATOM 569 C CA . ARG A 1 72 ? -16.723 0.257 27.657 1.00 94.38 72 ARG A CA 1
ATOM 570 C C . ARG A 1 72 ? -16.814 0.347 26.130 1.00 94.38 72 ARG A C 1
ATOM 572 O O . ARG A 1 72 ? -15.783 0.438 25.462 1.00 94.38 72 ARG A O 1
ATOM 579 N N . ARG A 1 73 ? -18.026 0.336 25.564 1.00 94.94 73 ARG A N 1
ATOM 580 C CA . ARG A 1 73 ? -18.252 0.484 24.115 1.00 94.94 73 ARG A CA 1
ATOM 581 C C . ARG A 1 73 ? -17.759 1.836 23.606 1.00 94.94 73 ARG A C 1
ATOM 583 O O . ARG A 1 73 ? -17.037 1.878 22.614 1.00 94.94 73 ARG A O 1
ATOM 590 N N . THR A 1 74 ? -18.102 2.922 24.294 1.00 93.44 74 THR A N 1
ATOM 591 C CA . THR A 1 74 ? -17.659 4.279 23.942 1.00 93.44 74 THR A CA 1
ATOM 592 C C . THR A 1 74 ? -16.136 4.401 23.975 1.00 93.44 74 THR A C 1
ATOM 594 O O . THR A 1 74 ? -15.544 4.938 23.038 1.00 93.44 74 THR A O 1
ATOM 597 N N . LEU A 1 75 ? -15.487 3.841 25.000 1.00 92.12 75 LEU A N 1
ATOM 598 C CA . LEU A 1 75 ? -14.027 3.836 25.118 1.00 92.12 75 LEU A CA 1
ATOM 599 C C . LEU A 1 75 ? -13.349 3.046 23.988 1.00 92.12 75 LEU A C 1
ATOM 601 O O . LEU A 1 75 ? -12.439 3.557 23.336 1.00 92.12 75 LEU A O 1
ATOM 605 N N . LYS A 1 76 ? -13.830 1.833 23.681 1.00 92.88 76 LYS A N 1
ATOM 606 C CA . LYS A 1 76 ? -13.311 1.045 22.549 1.00 92.88 76 LYS A CA 1
ATOM 607 C C . LYS A 1 76 ? -13.516 1.755 21.212 1.00 92.88 76 LYS A C 1
ATOM 609 O O . LYS A 1 76 ? -12.587 1.816 20.413 1.00 92.88 76 LYS A O 1
ATOM 614 N N . ASN A 1 77 ? -14.688 2.350 20.989 1.00 90.94 77 ASN A N 1
ATOM 615 C CA . ASN A 1 77 ? -14.977 3.111 19.773 1.00 90.94 77 ASN A CA 1
ATOM 616 C C . ASN A 1 77 ? -14.045 4.315 19.601 1.00 90.94 77 ASN A C 1
ATOM 618 O O . ASN A 1 77 ? -13.618 4.593 18.480 1.00 90.94 77 ASN A O 1
ATOM 622 N N . ARG A 1 78 ? -13.672 4.994 20.693 1.00 92.94 78 ARG A N 1
ATOM 623 C CA . ARG A 1 78 ? -12.653 6.052 20.657 1.00 92.94 78 ARG A CA 1
ATOM 624 C C . ARG A 1 78 ? -11.311 5.505 20.157 1.00 92.94 78 ARG A C 1
ATOM 626 O O . ARG A 1 78 ? -10.718 6.099 19.257 1.00 92.94 78 ARG A O 1
ATOM 633 N N . GLY A 1 79 ? -10.875 4.357 20.678 1.00 91.06 79 GLY A N 1
ATOM 634 C CA . GLY A 1 79 ? -9.665 3.669 20.216 1.00 91.06 79 GLY A CA 1
ATOM 635 C C . GLY A 1 79 ? -9.741 3.276 18.738 1.00 91.06 79 GLY A C 1
ATOM 636 O O . GLY A 1 79 ? -8.848 3.605 17.961 1.00 91.06 79 GLY A O 1
ATOM 637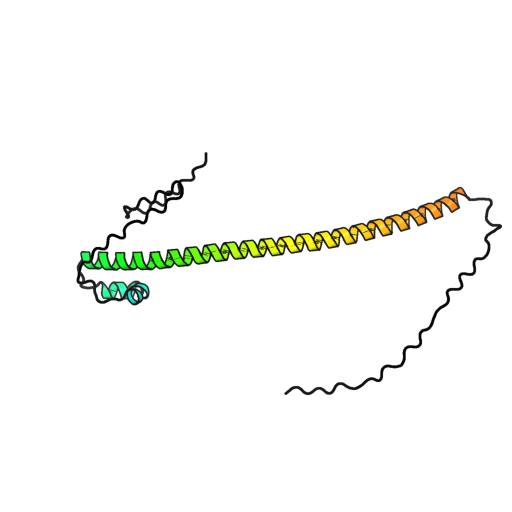 N N . TYR A 1 80 ? -10.851 2.666 18.312 1.00 91.88 80 TYR A N 1
ATOM 638 C CA . TYR A 1 80 ? -11.057 2.281 16.915 1.00 91.88 80 TYR A CA 1
ATOM 639 C C . TYR A 1 80 ? -11.043 3.479 15.962 1.00 91.88 80 TYR A C 1
ATOM 641 O O . TYR A 1 80 ? -10.483 3.375 14.872 1.00 91.88 80 TYR A O 1
ATOM 649 N N . ALA A 1 81 ? -11.590 4.630 16.365 1.00 93.75 81 ALA A N 1
ATOM 650 C CA . ALA A 1 81 ? -11.525 5.850 15.568 1.00 93.75 81 ALA A CA 1
ATOM 651 C C . ALA A 1 81 ? -10.078 6.337 15.383 1.00 93.75 81 ALA A C 1
ATOM 653 O O . ALA A 1 81 ? -9.699 6.694 14.266 1.00 93.75 81 ALA A O 1
ATOM 654 N N . ALA A 1 82 ? -9.260 6.318 16.440 1.00 93.56 82 ALA A N 1
ATOM 655 C CA . ALA A 1 82 ? -7.842 6.670 16.357 1.00 93.56 82 ALA A CA 1
ATOM 656 C C . ALA A 1 82 ? -7.074 5.693 15.451 1.00 93.56 82 ALA A C 1
ATOM 658 O O . ALA A 1 82 ? -6.443 6.118 14.482 1.00 93.56 82 ALA A O 1
ATOM 659 N N . SER A 1 83 ? -7.216 4.382 15.676 1.00 93.75 83 SER A N 1
ATOM 660 C CA . SER A 1 83 ? -6.587 3.355 14.836 1.00 93.75 83 SER A CA 1
ATOM 661 C C . SER A 1 83 ? -7.043 3.433 13.376 1.00 93.75 83 SER A C 1
ATOM 663 O O . SER A 1 83 ? -6.250 3.191 12.472 1.00 93.75 83 SER A O 1
ATOM 665 N N . CYS A 1 84 ? -8.302 3.798 13.115 1.00 96.75 84 CYS A N 1
ATOM 666 C CA . CYS A 1 84 ? -8.820 3.993 11.762 1.00 96.75 84 CYS A CA 1
ATOM 667 C C . CYS A 1 84 ? -8.133 5.163 11.044 1.00 96.75 84 CYS A C 1
ATOM 669 O O . CYS A 1 84 ? -7.840 5.054 9.853 1.00 96.75 84 CYS A O 1
ATOM 671 N N . ARG A 1 85 ? -7.856 6.270 11.746 1.00 96.62 85 ARG A N 1
ATOM 672 C CA . ARG A 1 85 ? -7.099 7.397 11.177 1.00 96.62 85 ARG A CA 1
ATOM 673 C C . ARG A 1 85 ? -5.667 6.978 10.855 1.00 96.62 85 ARG A C 1
ATOM 675 O O . ARG A 1 85 ? -5.235 7.194 9.729 1.00 96.62 85 ARG A O 1
ATOM 682 N N . VAL A 1 86 ? -4.985 6.306 11.788 1.00 95.31 86 VAL A N 1
ATOM 683 C CA . VAL A 1 86 ? -3.611 5.806 11.587 1.00 95.31 86 VAL A CA 1
ATOM 684 C C . VAL A 1 86 ? -3.536 4.860 10.389 1.00 95.31 86 VAL A C 1
ATOM 686 O O . VAL A 1 86 ? -2.714 5.065 9.502 1.00 95.31 86 VAL A O 1
ATOM 689 N N . LYS A 1 87 ? -4.440 3.874 10.303 1.00 94.06 87 LYS A N 1
ATOM 690 C CA . LYS A 1 87 ? -4.494 2.940 9.165 1.00 94.06 87 LYS A CA 1
ATOM 691 C C . L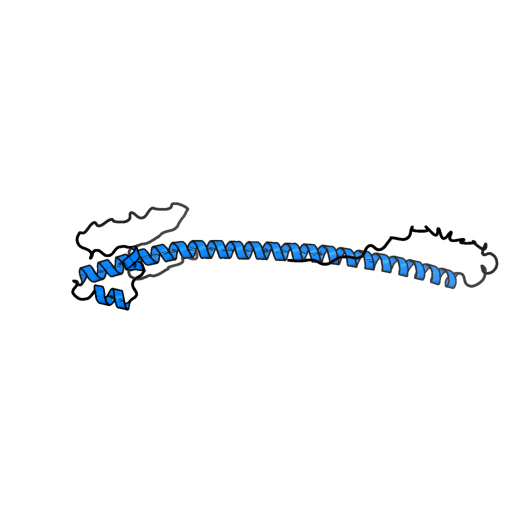YS A 1 87 ? -4.706 3.657 7.834 1.00 94.06 87 LYS A C 1
ATOM 693 O O . LYS A 1 87 ? -4.044 3.319 6.862 1.00 94.06 87 LYS A O 1
ATOM 698 N N . ARG A 1 88 ? -5.600 4.651 7.783 1.00 95.94 88 ARG A N 1
ATOM 699 C CA . ARG A 1 88 ? -5.848 5.429 6.558 1.00 95.94 88 ARG A CA 1
ATOM 700 C C . ARG A 1 88 ? -4.627 6.235 6.122 1.00 95.94 88 ARG A C 1
ATOM 702 O O . ARG A 1 88 ? -4.313 6.244 4.938 1.00 95.94 88 ARG A O 1
ATOM 709 N N . VAL A 1 89 ? -3.955 6.895 7.063 1.00 96.69 89 VAL A N 1
ATOM 710 C CA . VAL A 1 89 ? -2.740 7.671 6.775 1.00 96.69 89 VAL A CA 1
ATOM 711 C C . VAL A 1 89 ? -1.630 6.749 6.275 1.00 96.69 89 VAL A C 1
ATOM 713 O O . VAL A 1 89 ? -1.113 6.977 5.188 1.00 96.69 89 VAL A O 1
ATOM 716 N N . SER A 1 90 ? -1.366 5.654 6.990 1.00 93.69 90 SER A N 1
ATOM 717 C CA . SER A 1 90 ? -0.355 4.665 6.599 1.00 93.69 90 SER A CA 1
ATOM 718 C C . SER A 1 90 ? -0.644 4.042 5.228 1.00 93.69 90 SER A C 1
ATOM 720 O O . SER A 1 90 ? 0.261 3.905 4.410 1.00 93.69 90 SER A O 1
ATOM 722 N N . GLN A 1 91 ? -1.908 3.723 4.926 1.00 96.31 91 GLN A N 1
ATOM 723 C CA . GLN A 1 91 ? -2.291 3.200 3.612 1.00 96.31 91 GLN A CA 1
ATOM 724 C C . GLN A 1 91 ? -2.046 4.220 2.495 1.00 96.31 91 GLN A C 1
ATOM 726 O O . GLN A 1 91 ? -1.554 3.855 1.429 1.00 96.31 91 GLN A O 1
ATOM 731 N N . ARG A 1 92 ? -2.377 5.495 2.725 1.00 97.38 92 ARG A N 1
ATOM 732 C CA . ARG A 1 92 ? -2.107 6.565 1.759 1.00 97.38 92 ARG A CA 1
ATOM 733 C C . ARG A 1 92 ? -0.607 6.708 1.508 1.00 97.38 92 ARG A C 1
ATOM 735 O O . ARG A 1 92 ? -0.198 6.746 0.355 1.00 97.38 92 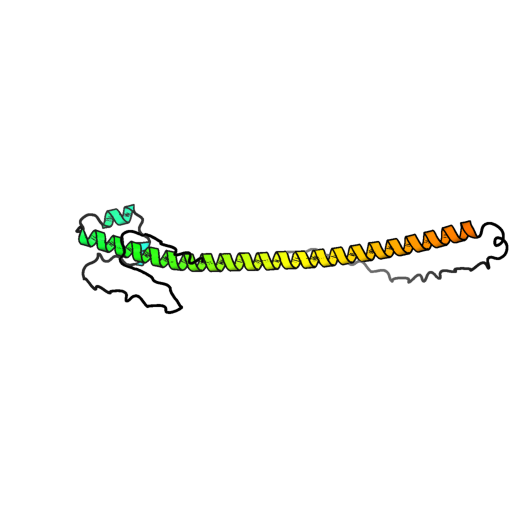ARG A O 1
ATOM 742 N N . GLU A 1 93 ? 0.196 6.756 2.566 1.00 97.62 93 GLU A N 1
ATOM 743 C CA . GLU A 1 93 ? 1.656 6.877 2.469 1.00 97.62 93 GLU A CA 1
ATOM 744 C C . GLU A 1 93 ? 2.275 5.699 1.709 1.00 97.62 93 GLU A C 1
ATOM 746 O O . GLU A 1 93 ? 3.115 5.906 0.835 1.00 97.62 93 GLU A O 1
ATOM 751 N N . ALA A 1 94 ? 1.806 4.474 1.964 1.00 97.62 94 ALA A N 1
ATOM 752 C CA . ALA A 1 94 ? 2.242 3.292 1.224 1.00 97.62 94 ALA A CA 1
ATOM 753 C C . ALA A 1 94 ? 1.929 3.402 -0.279 1.00 97.62 94 ALA A C 1
ATOM 755 O O . ALA A 1 94 ? 2.792 3.127 -1.110 1.00 97.62 94 ALA A O 1
ATOM 756 N N . LEU A 1 95 ? 0.725 3.858 -0.642 1.00 97.88 95 LEU A N 1
ATOM 757 C CA . LEU A 1 95 ? 0.346 4.066 -2.045 1.00 97.88 95 LEU A CA 1
ATOM 758 C C . LEU A 1 95 ? 1.160 5.188 -2.709 1.00 97.88 95 LEU A C 1
ATOM 760 O O . LEU A 1 95 ? 1.557 5.064 -3.867 1.00 97.88 95 LEU A O 1
ATOM 764 N N . GLU A 1 96 ? 1.433 6.280 -1.995 1.00 98.38 96 GLU A N 1
ATOM 765 C CA . GLU A 1 96 ? 2.287 7.367 -2.490 1.00 98.38 96 GLU A CA 1
ATOM 766 C C . GLU A 1 96 ? 3.725 6.896 -2.725 1.00 98.38 96 GLU A C 1
ATOM 768 O O . GLU A 1 96 ? 4.348 7.287 -3.715 1.00 98.38 96 GLU A O 1
ATOM 773 N N . GLN A 1 97 ? 4.241 6.035 -1.849 1.00 98.44 97 GLN A N 1
ATOM 774 C CA . GLN A 1 97 ? 5.555 5.428 -2.004 1.00 98.44 97 GLN A CA 1
ATOM 775 C C . GLN A 1 97 ? 5.603 4.500 -3.226 1.00 98.44 97 GLN A C 1
ATOM 777 O O . GLN A 1 97 ? 6.479 4.666 -4.074 1.00 98.44 97 GLN A O 1
ATOM 782 N N . GLN A 1 98 ? 4.610 3.620 -3.389 1.00 98.50 98 GLN A N 1
ATOM 783 C CA . GLN A 1 98 ? 4.497 2.757 -4.570 1.00 98.50 98 GLN A CA 1
ATOM 784 C C . GLN A 1 98 ? 4.408 3.564 -5.869 1.00 98.50 98 GLN A C 1
ATOM 786 O O . GLN A 1 98 ? 5.070 3.242 -6.854 1.00 98.50 98 GLN A O 1
ATOM 791 N N . LYS A 1 99 ? 3.637 4.659 -5.878 1.00 98.31 99 LYS A N 1
ATOM 792 C CA . LYS A 1 99 ? 3.567 5.563 -7.033 1.00 98.31 99 LYS A CA 1
ATOM 793 C C . LYS A 1 99 ? 4.943 6.138 -7.379 1.00 98.31 99 LYS A C 1
ATOM 795 O O . LYS A 1 99 ? 5.300 6.179 -8.553 1.00 98.31 99 LYS A O 1
ATOM 800 N N . LYS A 1 100 ? 5.710 6.592 -6.381 1.00 98.56 100 LYS A N 1
ATOM 801 C CA . LYS A 1 100 ? 7.064 7.137 -6.592 1.00 98.56 100 LYS A CA 1
ATOM 802 C C . LYS A 1 100 ? 8.024 6.080 -7.132 1.00 98.56 100 LYS A C 1
ATOM 804 O O . LYS A 1 100 ? 8.825 6.391 -8.006 1.00 98.56 100 LYS A O 1
ATOM 809 N N . GLU A 1 101 ? 7.950 4.855 -6.625 1.00 98.56 101 GLU A N 1
ATOM 810 C CA . GLU A 1 101 ? 8.775 3.736 -7.092 1.00 98.56 101 GLU A CA 1
ATOM 811 C C . GLU A 1 101 ? 8.479 3.390 -8.551 1.00 98.56 101 GLU A C 1
ATOM 813 O O . GLU A 1 101 ? 9.398 3.351 -9.365 1.00 98.56 101 GLU A O 1
ATOM 818 N N . LEU A 1 102 ? 7.200 3.247 -8.906 1.00 98.62 102 LEU A N 1
ATOM 819 C CA . LEU A 1 102 ? 6.792 2.988 -10.288 1.00 98.62 102 LEU A CA 1
ATOM 820 C C . LEU A 1 102 ? 7.194 4.127 -11.230 1.00 98.62 102 LEU A C 1
ATOM 822 O O . LEU A 1 102 ? 7.641 3.872 -12.343 1.00 98.62 102 LEU A O 1
ATOM 826 N N . GLN A 1 103 ? 7.080 5.380 -10.784 1.00 98.50 103 GLN A N 1
ATOM 827 C CA . GLN A 1 103 ? 7.494 6.536 -11.579 1.00 98.50 103 GLN A CA 1
ATOM 828 C C . GLN A 1 103 ? 8.999 6.507 -11.889 1.00 98.50 103 GLN A C 1
ATOM 830 O O . GLN A 1 103 ? 9.391 6.704 -13.038 1.00 98.50 103 GLN A O 1
ATOM 835 N N . ARG A 1 104 ? 9.839 6.198 -10.892 1.00 98.62 104 ARG A N 1
ATOM 836 C CA . ARG A 1 104 ? 11.290 6.034 -11.093 1.00 98.62 104 ARG A CA 1
ATOM 837 C C . ARG A 1 104 ? 11.602 4.900 -12.064 1.00 98.62 104 ARG A C 1
ATOM 839 O O . ARG A 1 104 ? 12.503 5.033 -12.885 1.00 98.62 104 ARG A O 1
ATOM 846 N N . GLU A 1 105 ? 10.859 3.802 -11.981 1.00 98.56 105 GLU A N 1
ATOM 847 C CA . GLU A 1 105 ? 11.055 2.656 -12.867 1.00 98.56 105 GLU A CA 1
ATOM 848 C C . GLU A 1 105 ? 10.702 2.989 -14.322 1.00 98.56 105 GLU A C 1
ATOM 850 O O . GLU A 1 105 ? 11.450 2.645 -15.237 1.00 98.56 105 GLU A O 1
ATOM 855 N N . VAL A 1 106 ? 9.618 3.737 -14.547 1.00 98.69 106 VAL A N 1
ATOM 856 C CA . VAL A 1 106 ? 9.260 4.244 -15.881 1.00 98.69 106 VAL A CA 1
ATOM 857 C C . VAL A 1 106 ? 10.360 5.147 -16.441 1.00 98.69 106 VAL A C 1
ATOM 859 O O . VAL A 1 106 ? 10.730 5.010 -17.605 1.00 98.69 106 VAL A O 1
ATOM 862 N N . GLU A 1 107 ? 10.912 6.048 -15.629 1.00 98.62 107 GLU A N 1
ATOM 863 C CA . GLU A 1 107 ? 11.999 6.946 -16.044 1.00 98.62 107 GLU A CA 1
ATOM 864 C C . GLU A 1 107 ? 13.291 6.182 -16.375 1.00 98.62 107 GLU A C 1
ATOM 866 O O . GLU A 1 107 ? 13.945 6.466 -17.387 1.00 98.62 107 GLU A O 1
ATOM 871 N N . ARG A 1 108 ? 13.629 5.169 -15.567 1.00 98.56 108 ARG A N 1
ATOM 872 C CA . ARG A 1 108 ? 14.774 4.278 -15.796 1.00 98.56 108 ARG A CA 1
ATOM 873 C C . ARG A 1 108 ? 14.626 3.530 -17.121 1.00 98.56 108 ARG A C 1
ATOM 875 O O . ARG A 1 108 ? 15.492 3.641 -17.989 1.00 98.56 108 ARG A O 1
ATOM 882 N N . LEU A 1 109 ? 13.499 2.844 -17.312 1.00 98.56 109 LEU A N 1
ATOM 883 C CA . LEU A 1 109 ? 13.203 2.097 -18.539 1.00 98.56 109 LEU A CA 1
ATOM 884 C C . LEU A 1 109 ? 13.103 3.014 -19.763 1.00 98.56 109 LEU A C 1
ATOM 886 O O . LEU A 1 109 ? 13.515 2.636 -20.859 1.00 98.56 109 LEU A O 1
ATOM 890 N N . GLY A 1 110 ? 12.576 4.229 -19.601 1.00 98.56 110 GLY A N 1
ATOM 891 C CA . GLY A 1 110 ? 12.543 5.242 -20.654 1.00 98.56 110 GLY A CA 1
ATOM 892 C C . GLY A 1 110 ? 13.947 5.651 -21.106 1.00 98.56 110 GLY A C 1
ATOM 893 O O . GLY A 1 110 ? 14.217 5.713 -22.307 1.00 98.56 110 GLY A O 1
ATOM 894 N N . SER A 1 111 ? 14.859 5.858 -20.154 1.00 98.44 111 SER A N 1
ATOM 895 C CA . SER A 1 111 ? 16.261 6.194 -20.432 1.00 98.44 111 SER A CA 1
ATOM 896 C C . SER A 1 111 ? 17.000 5.050 -21.132 1.00 98.44 111 SER A C 1
ATOM 898 O O . SER A 1 111 ? 17.707 5.284 -22.114 1.00 98.44 111 SER A O 1
ATOM 900 N N . GLU A 1 112 ? 16.787 3.812 -20.680 1.00 98.50 112 GLU A N 1
ATOM 901 C CA . GLU A 1 112 ? 17.361 2.605 -21.292 1.00 98.50 112 GLU A CA 1
ATOM 902 C C . GLU A 1 112 ? 16.851 2.395 -22.719 1.00 98.50 112 GLU A C 1
ATOM 904 O O . GLU A 1 112 ? 17.646 2.214 -23.641 1.00 98.50 112 GLU A O 1
ATOM 909 N N . ASN A 1 113 ? 15.540 2.523 -22.940 1.00 98.56 113 ASN A N 1
ATOM 910 C CA . ASN A 1 113 ? 14.956 2.451 -24.279 1.00 98.56 113 ASN A CA 1
ATOM 911 C C . ASN A 1 113 ? 15.510 3.536 -25.209 1.00 98.56 113 ASN A C 1
ATOM 913 O O . ASN A 1 113 ? 15.845 3.253 -26.359 1.00 98.56 113 ASN A O 1
ATOM 917 N N . ALA A 1 114 ? 15.649 4.775 -24.731 1.00 98.31 114 ALA A N 1
ATOM 918 C CA . ALA A 1 114 ? 16.246 5.851 -25.518 1.00 98.31 114 ALA A CA 1
ATOM 919 C C . ALA A 1 114 ? 17.731 5.595 -25.840 1.00 98.31 114 ALA A C 1
ATOM 921 O O . ALA A 1 114 ? 18.216 6.030 -26.887 1.00 98.31 114 ALA A O 1
ATOM 922 N N . GLY A 1 115 ? 18.462 4.912 -24.955 1.00 98.50 115 GLY A N 1
ATOM 923 C CA . GLY A 1 115 ? 19.824 4.436 -25.206 1.00 98.50 115 GLY A CA 1
ATOM 924 C C . GLY A 1 115 ? 19.863 3.385 -26.315 1.00 98.50 115 GLY A C 1
ATOM 925 O O . GLY A 1 115 ? 20.494 3.605 -27.347 1.00 98.50 115 GLY A O 1
ATOM 926 N N . MET A 1 116 ? 19.094 2.305 -26.159 1.00 98.31 116 MET A N 1
ATOM 927 C CA . MET A 1 116 ? 19.028 1.213 -27.138 1.00 98.31 116 MET A CA 1
ATOM 928 C C . MET A 1 116 ? 18.597 1.692 -28.528 1.00 98.31 116 MET A C 1
ATOM 930 O O . MET A 1 116 ? 19.152 1.265 -29.539 1.00 98.31 116 MET A O 1
ATOM 934 N N . ARG A 1 117 ? 17.640 2.628 -28.607 1.00 98.19 117 ARG A N 1
ATOM 935 C CA . ARG A 1 117 ? 17.225 3.223 -29.887 1.00 98.19 117 ARG A CA 1
ATOM 936 C C . ARG A 1 117 ? 18.367 3.965 -30.580 1.00 98.19 117 ARG A C 1
ATOM 938 O O . ARG A 1 117 ? 18.538 3.799 -31.783 1.00 98.19 117 ARG A O 1
ATOM 945 N N . ARG A 1 118 ? 19.162 4.743 -29.836 1.00 98.25 118 ARG A N 1
ATOM 946 C CA . ARG A 1 118 ? 20.334 5.448 -30.385 1.00 98.25 118 ARG A CA 1
ATOM 947 C C . ARG A 1 118 ? 21.401 4.476 -30.882 1.00 98.25 118 ARG A C 1
ATOM 949 O O . ARG A 1 118 ? 21.991 4.711 -31.933 1.00 98.25 118 ARG A O 1
ATOM 956 N N . GLU A 1 119 ? 21.631 3.382 -30.162 1.00 98.06 119 GLU A N 1
ATOM 957 C CA . GLU A 1 119 ? 22.550 2.328 -30.604 1.00 98.06 119 GLU A CA 1
ATOM 958 C C . GLU A 1 119 ? 22.072 1.673 -31.902 1.00 98.06 119 GLU A C 1
ATOM 960 O O . GLU A 1 119 ? 22.852 1.536 -32.846 1.00 98.06 119 GLU A O 1
ATOM 965 N N . LEU A 1 120 ? 20.781 1.342 -31.988 1.00 98.25 120 LEU A N 1
ATOM 966 C CA . LEU A 1 120 ? 20.175 0.758 -33.183 1.00 98.25 120 LEU A CA 1
ATOM 967 C C . LEU A 1 120 ? 20.260 1.709 -34.384 1.00 98.25 120 LEU A C 1
ATOM 969 O O . LEU A 1 120 ? 20.665 1.288 -35.468 1.00 98.25 120 LEU A O 1
ATOM 973 N N . GLU A 1 121 ? 19.949 2.993 -34.194 1.00 97.75 121 GLU A N 1
ATOM 974 C CA . GLU A 1 121 ? 20.106 4.030 -35.222 1.00 97.75 121 GLU A CA 1
ATOM 975 C C . GLU A 1 121 ? 21.571 4.145 -35.685 1.00 97.75 121 GLU A C 1
ATOM 977 O O . GLU A 1 121 ? 21.846 4.179 -36.888 1.00 97.75 121 GLU A O 1
ATOM 982 N N . GLY A 1 122 ? 22.527 4.120 -34.751 1.00 97.94 122 GLY A N 1
ATOM 983 C CA . GLY A 1 122 ? 23.958 4.156 -35.056 1.00 97.94 122 GLY A CA 1
ATOM 984 C C . GLY A 1 122 ? 24.442 2.938 -35.850 1.00 97.94 122 GLY A C 1
ATOM 985 O O . GLY A 1 122 ? 25.189 3.084 -36.821 1.00 97.94 122 GLY A O 1
ATOM 986 N N . LEU A 1 123 ? 24.002 1.734 -35.478 1.00 97.69 123 LEU A N 1
ATOM 987 C CA . LEU A 1 123 ? 24.302 0.504 -36.216 1.00 97.69 123 LEU A CA 1
ATOM 988 C C . LEU A 1 123 ? 23.656 0.509 -37.607 1.00 97.69 123 LEU A C 1
ATOM 990 O O . LEU A 1 123 ? 24.321 0.171 -38.588 1.00 97.69 123 LEU A O 1
ATOM 994 N N . GLY A 1 124 ? 22.404 0.959 -37.712 1.00 97.81 124 GLY A N 1
ATOM 995 C CA . GLY A 1 124 ? 21.695 1.107 -38.983 1.00 97.81 124 GLY A CA 1
ATOM 996 C C . GLY A 1 124 ? 22.408 2.062 -39.943 1.00 97.81 124 GLY A C 1
ATOM 997 O O . GLY A 1 124 ? 22.584 1.741 -41.118 1.00 97.81 124 GLY A O 1
ATOM 998 N N . ALA A 1 125 ? 22.908 3.196 -39.442 1.00 97.44 125 ALA A N 1
ATOM 999 C CA . ALA A 1 125 ? 23.686 4.143 -40.239 1.00 97.44 125 ALA A CA 1
ATOM 1000 C C . ALA A 1 125 ? 25.000 3.533 -40.760 1.00 97.44 125 ALA A C 1
ATOM 1002 O O . ALA A 1 125 ? 25.343 3.711 -41.932 1.00 97.44 125 ALA A O 1
ATOM 1003 N N . ARG A 1 126 ? 25.716 2.770 -39.919 1.00 97.06 126 ARG A N 1
ATOM 1004 C CA . ARG A 1 126 ? 26.947 2.061 -40.321 1.00 97.06 126 ARG A CA 1
ATOM 1005 C C . ARG A 1 126 ? 26.669 1.019 -41.400 1.00 97.06 126 ARG A C 1
ATOM 1007 O O . ARG A 1 126 ? 27.385 0.968 -42.397 1.00 97.06 126 ARG A O 1
ATOM 1014 N N . LEU A 1 127 ? 25.612 0.228 -41.230 1.00 97.50 127 LEU A N 1
ATOM 1015 C CA . LEU A 1 127 ? 25.203 -0.776 -42.209 1.00 97.50 127 LEU A CA 1
ATOM 1016 C C . LEU A 1 127 ? 24.813 -0.128 -43.545 1.00 97.50 127 LEU A C 1
ATOM 1018 O O . LEU A 1 127 ? 25.274 -0.575 -44.593 1.00 97.50 127 LEU A O 1
ATOM 1022 N N . ALA A 1 128 ? 24.054 0.969 -43.521 1.00 96.81 128 ALA A N 1
ATOM 1023 C CA . ALA A 1 128 ? 23.696 1.710 -44.729 1.00 96.81 128 ALA A CA 1
ATOM 1024 C C . ALA A 1 128 ? 24.927 2.283 -45.455 1.00 96.81 128 ALA A C 1
ATOM 1026 O O . ALA A 1 128 ? 24.989 2.248 -46.685 1.00 96.81 128 ALA A O 1
ATOM 1027 N N . ALA A 1 129 ? 25.924 2.786 -44.720 1.00 95.94 129 ALA A N 1
ATOM 1028 C CA . ALA A 1 129 ? 27.175 3.266 -45.304 1.00 95.94 129 ALA A CA 1
ATOM 1029 C C . ALA A 1 129 ? 27.950 2.137 -46.006 1.00 95.94 129 ALA A C 1
ATOM 1031 O O . ALA A 1 129 ? 28.377 2.306 -47.149 1.00 95.94 129 ALA A O 1
ATOM 1032 N N . LEU A 1 130 ? 28.062 0.970 -45.362 1.00 96.19 130 LEU A N 1
ATOM 1033 C CA . LEU A 1 130 ? 28.704 -0.211 -45.948 1.00 96.19 130 LEU A CA 1
ATOM 1034 C C . LEU A 1 130 ? 27.958 -0.719 -47.188 1.00 96.19 130 LEU A C 1
ATOM 1036 O O . LEU A 1 130 ? 28.586 -1.032 -48.195 1.00 96.19 130 LEU A O 1
ATOM 1040 N N . GLN A 1 131 ? 26.624 -0.743 -47.158 1.00 95.62 131 GLN A N 1
ATOM 1041 C CA . GLN A 1 131 ? 25.811 -1.127 -48.316 1.00 95.62 131 GLN A CA 1
ATOM 1042 C C . GLN A 1 131 ? 25.982 -0.164 -49.498 1.00 95.62 131 GLN A C 1
ATOM 1044 O O . GLN A 1 131 ? 26.077 -0.608 -50.641 1.00 95.62 131 GLN A O 1
ATOM 1049 N N . ARG A 1 132 ? 26.043 1.153 -49.246 1.00 94.50 132 ARG A N 1
ATOM 1050 C CA . ARG A 1 132 ? 26.326 2.156 -50.289 1.00 94.50 132 ARG A CA 1
ATOM 1051 C C . ARG A 1 132 ? 27.705 1.948 -50.902 1.00 94.50 132 ARG A C 1
ATOM 1053 O O . ARG A 1 132 ? 27.833 2.009 -52.120 1.00 94.50 132 ARG A O 1
ATOM 1060 N N . PHE A 1 133 ? 28.709 1.681 -50.068 1.00 92.88 133 PHE A N 1
ATOM 1061 C CA . PHE A 1 133 ? 30.061 1.380 -50.525 1.00 92.88 133 PHE A CA 1
ATOM 1062 C C . PHE A 1 133 ? 30.087 0.130 -51.414 1.00 92.88 133 PHE A C 1
ATOM 1064 O O . PHE A 1 133 ? 30.567 0.206 -52.541 1.00 92.88 133 PHE A O 1
ATOM 1071 N N . ALA A 1 134 ? 29.492 -0.979 -50.962 1.00 93.31 134 ALA A N 1
ATOM 1072 C CA . ALA A 1 134 ? 29.418 -2.221 -51.734 1.00 93.31 134 ALA A CA 1
ATOM 1073 C C . ALA A 1 134 ? 28.724 -2.027 -53.095 1.00 93.31 134 ALA A C 1
ATOM 1075 O O . ALA A 1 134 ? 29.267 -2.418 -54.123 1.00 93.31 134 ALA A O 1
ATOM 1076 N N . ARG A 1 135 ? 27.580 -1.329 -53.134 1.00 91.50 135 ARG A N 1
ATOM 1077 C CA . ARG A 1 135 ? 26.887 -1.009 -54.397 1.00 91.50 135 ARG A CA 1
ATOM 1078 C C . ARG A 1 135 ? 27.709 -0.119 -55.326 1.00 91.50 135 ARG A C 1
ATOM 1080 O O . ARG A 1 135 ? 27.642 -0.282 -56.537 1.00 91.50 135 ARG A O 1
ATOM 1087 N N . GLY A 1 136 ? 28.471 0.827 -54.775 1.00 84.38 136 GLY A N 1
ATOM 1088 C CA . GLY A 1 136 ? 29.385 1.662 -55.555 1.00 84.38 136 GLY A CA 1
ATOM 1089 C C . GLY A 1 136 ? 30.477 0.847 -56.254 1.00 84.38 136 GLY A C 1
ATOM 1090 O O . GLY A 1 136 ? 30.849 1.175 -57.378 1.00 84.38 136 GLY A O 1
ATOM 1091 N N . LEU A 1 137 ? 30.938 -0.244 -55.630 1.00 83.06 137 LEU A N 1
ATOM 1092 C CA . LEU A 1 137 ? 31.865 -1.190 -56.258 1.00 83.06 137 LEU A CA 1
ATOM 1093 C C . LEU A 1 137 ? 31.190 -1.984 -57.389 1.00 83.06 137 LEU A C 1
ATOM 1095 O O . LEU A 1 137 ? 31.802 -2.187 -58.433 1.00 83.06 137 LEU A O 1
ATOM 1099 N N . GLU A 1 138 ? 29.930 -2.389 -57.209 1.00 75.81 138 GLU A N 1
ATOM 1100 C CA . GLU A 1 138 ? 29.163 -3.152 -58.208 1.00 75.81 138 GLU A CA 1
ATOM 1101 C C . GLU A 1 138 ? 28.754 -2.302 -59.426 1.00 75.81 138 GLU A C 1
ATOM 1103 O O . GLU A 1 138 ? 28.940 -2.728 -60.564 1.00 75.81 138 GLU A O 1
ATOM 1108 N N . SER A 1 139 ? 28.268 -1.069 -59.226 1.00 65.31 139 SER A N 1
ATOM 1109 C CA . SER A 1 139 ? 27.951 -0.128 -60.319 1.00 65.31 139 SER A CA 1
ATOM 1110 C C . SER A 1 139 ? 29.187 0.446 -61.024 1.00 65.31 139 SER A C 1
ATOM 1112 O O . SER A 1 139 ? 29.063 0.988 -62.120 1.00 65.31 139 SER A O 1
ATOM 1114 N N . GLY A 1 140 ? 30.369 0.342 -60.409 1.00 56.69 140 GLY A N 1
ATOM 1115 C CA . GLY A 1 140 ? 31.656 0.789 -60.951 1.00 56.69 140 GLY A CA 1
ATOM 1116 C C . GLY A 1 140 ? 32.499 -0.325 -61.584 1.00 56.69 140 GLY A C 1
ATOM 1117 O O . GLY A 1 140 ? 33.692 -0.122 -61.824 1.00 56.69 140 GLY A O 1
ATOM 1118 N N . GLY A 1 141 ? 31.913 -1.500 -61.835 1.00 53.44 141 GLY A N 1
ATOM 1119 C CA . GLY A 1 141 ? 32.603 -2.671 -62.371 1.00 53.44 141 GLY A CA 1
ATOM 1120 C C . GLY A 1 141 ? 33.104 -2.484 -63.805 1.00 53.44 141 GLY A C 1
ATOM 1121 O O . GLY A 1 141 ? 32.443 -2.898 -64.753 1.00 53.44 141 GLY A O 1
ATOM 1122 N N . GLY A 1 142 ? 34.297 -1.900 -63.964 1.00 51.00 142 GLY A N 1
ATOM 1123 C CA . GLY A 1 142 ? 35.061 -2.015 -65.208 1.00 51.00 142 GLY A CA 1
ATOM 1124 C C . GLY A 1 142 ? 36.331 -1.173 -65.357 1.00 51.00 142 GLY A C 1
ATOM 1125 O O . GLY A 1 142 ? 37.218 -1.601 -66.085 1.00 51.00 142 GLY A O 1
ATOM 1126 N N . SER A 1 143 ? 36.475 -0.006 -64.710 1.00 50.38 143 SER A N 1
ATOM 1127 C CA . SER A 1 143 ? 37.504 0.960 -65.171 1.00 50.38 143 SER A CA 1
ATOM 1128 C C . SER A 1 143 ? 38.312 1.709 -64.099 1.00 50.38 143 SER A C 1
ATOM 1130 O O . SER A 1 143 ? 38.937 2.719 -64.418 1.00 50.38 143 SER A O 1
ATOM 1132 N N . LEU A 1 144 ? 38.350 1.255 -62.841 1.00 51.12 144 LEU A N 1
ATOM 1133 C CA . LEU A 1 144 ? 39.086 1.960 -61.766 1.00 51.12 144 LEU A CA 1
ATOM 1134 C C . LEU A 1 144 ? 40.145 1.124 -61.032 1.00 51.12 144 LEU A C 1
ATOM 1136 O O . LEU A 1 144 ? 40.722 1.582 -60.050 1.00 51.12 144 LEU A O 1
ATOM 1140 N N . LEU A 1 145 ? 40.486 -0.062 -61.539 1.00 51.75 145 LEU A N 1
ATOM 1141 C CA . LEU A 1 145 ? 41.540 -0.909 -60.961 1.00 51.75 145 LEU A CA 1
ATOM 1142 C C . LEU A 1 145 ? 42.979 -0.445 -61.287 1.00 51.75 145 LEU A C 1
ATOM 1144 O O . LEU A 1 145 ? 43.921 -1.191 -61.046 1.00 51.75 145 LEU A O 1
ATOM 1148 N N . ALA A 1 146 ? 43.171 0.778 -61.802 1.00 53.31 146 ALA A N 1
ATOM 1149 C CA . ALA A 1 146 ? 44.488 1.290 -62.202 1.00 53.31 146 ALA A CA 1
ATOM 1150 C C . ALA A 1 146 ? 45.025 2.484 -61.384 1.00 53.31 146 ALA A C 1
ATOM 1152 O O . ALA A 1 146 ? 46.176 2.860 -61.581 1.00 53.31 146 ALA A O 1
ATOM 1153 N N . THR A 1 147 ? 44.277 3.074 -60.444 1.00 53.19 147 THR A N 1
ATOM 1154 C CA . THR A 1 147 ? 44.764 4.255 -59.696 1.00 53.19 147 THR A CA 1
ATOM 1155 C C . THR A 1 147 ? 44.226 4.325 -58.268 1.00 53.19 147 THR A C 1
ATOM 1157 O O . THR A 1 147 ? 43.490 5.233 -57.893 1.00 53.19 147 THR A O 1
ATOM 1160 N N . THR A 1 148 ? 44.643 3.400 -57.405 1.00 56.03 148 THR A N 1
ATOM 1161 C CA . THR A 1 148 ? 44.629 3.665 -55.958 1.00 56.03 148 THR A CA 1
ATOM 1162 C C . THR A 1 148 ? 45.968 4.291 -55.554 1.00 56.03 148 THR A C 1
ATOM 1164 O O . THR A 1 148 ? 46.989 3.603 -55.667 1.00 56.03 148 THR A O 1
ATOM 1167 N N . PRO A 1 149 ? 46.030 5.540 -55.048 1.00 50.00 149 PRO A N 1
ATOM 1168 C CA . PRO A 1 149 ? 47.206 5.972 -54.314 1.00 50.00 149 PRO A CA 1
ATOM 1169 C C . PRO A 1 149 ? 47.241 5.171 -53.012 1.00 50.00 149 PRO A C 1
ATOM 1171 O O . PRO A 1 149 ? 46.277 5.121 -52.248 1.00 50.00 149 PRO A O 1
ATOM 1174 N N . ARG A 1 150 ? 48.362 4.491 -52.793 1.00 52.88 150 ARG A N 1
ATOM 1175 C CA . ARG A 1 150 ? 48.647 3.707 -51.595 1.00 52.88 150 ARG A CA 1
ATOM 1176 C C . ARG A 1 150 ? 48.705 4.658 -50.393 1.00 52.88 150 ARG A C 1
ATOM 1178 O O . ARG A 1 150 ? 49.754 5.229 -50.119 1.00 52.88 150 ARG A O 1
ATOM 1185 N N . LEU A 1 151 ? 47.589 4.857 -49.691 1.00 55.88 151 LEU A N 1
ATOM 1186 C CA . LEU A 1 151 ? 47.592 5.578 -48.418 1.00 55.88 151 LEU A CA 1
ATOM 1187 C C . LEU A 1 151 ? 48.221 4.672 -47.356 1.00 55.88 151 LEU A C 1
ATOM 1189 O O . LEU A 1 151 ? 47.650 3.672 -46.925 1.00 55.88 151 LEU A O 1
ATOM 1193 N N . ASN A 1 152 ? 49.444 5.015 -46.969 1.00 59.34 152 ASN A N 1
ATOM 1194 C CA . ASN A 1 152 ? 50.136 4.470 -45.815 1.00 59.34 152 ASN A CA 1
ATOM 1195 C C . ASN A 1 152 ? 49.460 4.973 -44.531 1.00 59.34 152 ASN A C 1
ATOM 1197 O O . ASN A 1 152 ? 49.866 5.969 -43.941 1.00 59.34 152 ASN A O 1
ATOM 1201 N N . THR A 1 153 ? 48.436 4.274 -44.049 1.00 59.47 153 THR A N 1
ATOM 1202 C CA . THR A 1 153 ? 47.951 4.490 -42.680 1.00 59.47 153 THR A CA 1
ATOM 1203 C C . THR A 1 153 ? 48.983 3.932 -41.697 1.00 59.47 153 THR A C 1
ATOM 1205 O O . THR A 1 153 ? 48.878 2.807 -41.219 1.00 59.47 153 THR A O 1
ATOM 1208 N N . ALA A 1 154 ? 50.027 4.714 -41.422 1.00 53.19 154 ALA A N 1
ATOM 1209 C CA . ALA A 1 154 ? 50.931 4.481 -40.309 1.00 53.19 154 ALA A CA 1
ATOM 1210 C C . ALA A 1 154 ? 50.214 4.905 -39.020 1.00 53.19 154 ALA A C 1
ATOM 1212 O O . ALA A 1 154 ? 50.201 6.077 -38.649 1.00 53.19 154 ALA A O 1
ATOM 1213 N N . SER A 1 155 ? 49.567 3.956 -38.346 1.00 56.62 155 SER A N 1
ATOM 1214 C CA . SER A 1 155 ? 49.067 4.168 -36.990 1.00 56.62 155 SER A CA 1
ATOM 1215 C C . SER A 1 155 ? 50.260 4.223 -36.032 1.00 56.62 155 SER A C 1
ATOM 1217 O O . SER A 1 155 ? 50.906 3.210 -35.774 1.00 56.62 155 SER A O 1
ATOM 1219 N N . VAL A 1 156 ? 50.578 5.415 -35.523 1.00 64.88 156 VAL A N 1
ATOM 1220 C CA . VAL A 1 156 ? 51.568 5.602 -34.455 1.00 64.88 156 VAL A CA 1
ATOM 1221 C C . VAL A 1 156 ? 51.003 4.991 -33.172 1.00 64.88 156 VAL A C 1
ATOM 1223 O O . VAL A 1 156 ? 50.000 5.464 -32.644 1.00 64.88 156 VAL A O 1
ATOM 1226 N N . ILE A 1 157 ? 51.634 3.926 -32.676 1.00 57.59 157 ILE A N 1
ATOM 1227 C CA . ILE A 1 157 ? 51.307 3.329 -31.378 1.00 57.59 157 ILE A CA 1
ATOM 1228 C C . ILE A 1 157 ? 52.193 4.004 -30.331 1.00 57.59 157 ILE A C 1
ATOM 1230 O O . ILE A 1 157 ? 53.377 3.693 -30.207 1.00 57.59 157 ILE A O 1
ATOM 1234 N N . THR A 1 158 ? 51.626 4.936 -29.569 1.00 61.25 158 THR A N 1
ATOM 1235 C CA . THR A 1 158 ? 52.308 5.517 -28.410 1.00 61.25 158 THR A CA 1
ATOM 1236 C C . THR A 1 158 ? 52.258 4.515 -27.259 1.00 61.25 158 THR A C 1
ATOM 1238 O O . THR A 1 158 ? 51.229 4.357 -26.604 1.00 61.25 158 THR A O 1
ATOM 1241 N N . ILE A 1 159 ? 53.367 3.821 -27.002 1.00 64.50 159 ILE A N 1
ATOM 1242 C CA . ILE A 1 159 ? 53.512 2.978 -25.811 1.00 64.50 159 ILE A CA 1
ATOM 1243 C C . ILE A 1 159 ? 53.842 3.898 -24.635 1.00 64.50 159 ILE A C 1
ATOM 1245 O O . ILE A 1 159 ? 54.986 4.312 -24.454 1.00 64.50 159 ILE A O 1
ATOM 1249 N N . VAL A 1 160 ? 52.841 4.223 -23.819 1.00 64.19 160 VAL A N 1
ATOM 1250 C CA . VAL A 1 160 ? 53.083 4.857 -22.519 1.00 64.19 160 VAL A CA 1
ATOM 1251 C C . VAL A 1 160 ? 53.588 3.775 -21.564 1.00 64.19 160 VAL A C 1
ATOM 1253 O O . VAL A 1 160 ? 52.859 2.855 -21.197 1.00 64.19 160 VAL A O 1
ATOM 1256 N N . LYS A 1 161 ? 54.868 3.856 -21.185 1.00 69.00 161 LYS A N 1
ATOM 1257 C CA . LYS A 1 161 ? 55.482 2.993 -20.169 1.00 69.00 161 LYS A CA 1
ATOM 1258 C C . LYS A 1 161 ? 54.971 3.423 -18.790 1.00 69.00 161 LYS A C 1
ATOM 1260 O O . LYS A 1 161 ? 55.489 4.371 -18.208 1.00 69.00 161 LYS A O 1
ATOM 1265 N N . SER A 1 162 ? 53.963 2.734 -18.265 1.00 62.09 162 SER A N 1
ATOM 1266 C CA . SER A 1 162 ? 53.523 2.937 -16.881 1.00 62.09 162 SER A CA 1
ATOM 1267 C C . SER A 1 162 ? 54.617 2.479 -15.901 1.00 62.09 162 SER A C 1
ATOM 1269 O O . SER A 1 162 ? 55.176 1.392 -16.095 1.00 62.09 162 SER A O 1
ATOM 1271 N N . PRO A 1 163 ? 54.946 3.262 -14.856 1.00 64.56 163 PRO A N 1
ATOM 1272 C CA . PRO A 1 163 ? 55.855 2.815 -13.806 1.00 64.56 163 PRO A CA 1
ATOM 1273 C C . PRO A 1 163 ? 55.228 1.651 -13.027 1.00 64.56 163 PRO A C 1
ATOM 1275 O O . PRO A 1 163 ? 54.016 1.610 -12.809 1.00 64.56 163 PRO A O 1
ATOM 1278 N N . GLN A 1 164 ? 56.059 0.682 -12.638 1.00 55.56 164 GLN A N 1
ATOM 1279 C CA . GLN A 1 164 ? 55.621 -0.488 -11.881 1.00 55.56 164 GLN A CA 1
ATOM 1280 C C . GLN A 1 164 ? 55.075 -0.068 -10.513 1.00 55.56 164 GLN A C 1
ATOM 1282 O O . GLN A 1 164 ? 55.767 0.592 -9.740 1.00 55.56 164 GLN A O 1
ATOM 1287 N N . GLN A 1 165 ? 53.838 -0.469 -10.211 1.00 54.28 165 GLN A N 1
ATOM 1288 C CA . GLN A 1 165 ? 53.301 -0.355 -8.860 1.00 54.28 165 GLN A CA 1
ATOM 1289 C C . GLN A 1 165 ? 54.009 -1.360 -7.949 1.00 54.28 165 GLN A C 1
ATOM 1291 O O . GLN A 1 165 ? 53.940 -2.570 -8.159 1.00 54.28 165 GLN A O 1
ATOM 1296 N N . VAL A 1 166 ? 54.687 -0.834 -6.930 1.00 56.38 166 VAL A N 1
ATOM 1297 C CA . VAL A 1 166 ? 55.211 -1.609 -5.805 1.00 56.38 166 VAL A CA 1
ATOM 1298 C C . VAL A 1 166 ? 54.022 -2.168 -5.029 1.00 56.38 166 VAL A C 1
ATOM 1300 O O . VAL A 1 166 ? 53.189 -1.420 -4.522 1.00 56.38 166 VAL A O 1
ATOM 1303 N N . HIS A 1 167 ? 53.937 -3.492 -4.960 1.00 51.56 167 HIS A N 1
ATOM 1304 C CA . HIS A 1 167 ? 52.916 -4.197 -4.203 1.00 51.56 167 HIS A CA 1
ATOM 1305 C C . HIS A 1 167 ? 53.309 -4.189 -2.719 1.00 51.56 167 HIS A C 1
ATOM 1307 O O . HIS A 1 167 ? 54.285 -4.833 -2.337 1.00 51.56 167 HIS A O 1
ATOM 1313 N N . THR A 1 168 ? 52.568 -3.476 -1.871 1.00 56.34 168 THR A N 1
ATOM 1314 C CA . THR A 1 168 ? 52.661 -3.635 -0.413 1.00 56.34 168 THR A CA 1
ATOM 1315 C C . THR A 1 168 ? 51.687 -4.726 0.048 1.00 56.34 168 THR A C 1
ATOM 1317 O O . THR A 1 168 ? 50.549 -4.772 -0.435 1.00 56.34 168 THR A O 1
ATOM 1320 N N . PRO A 1 169 ? 52.093 -5.654 0.935 1.00 52.31 169 PRO A N 1
ATOM 1321 C CA . PRO A 1 169 ? 51.189 -6.672 1.452 1.00 52.31 169 PRO A CA 1
ATOM 1322 C C . PRO A 1 169 ? 50.184 -6.059 2.430 1.00 52.31 169 PRO A C 1
ATOM 1324 O O . PRO A 1 169 ? 50.539 -5.255 3.289 1.00 52.31 169 PRO A O 1
ATOM 1327 N N . ARG A 1 170 ? 48.922 -6.475 2.306 1.00 53.62 170 ARG A N 1
ATOM 1328 C CA . ARG A 1 170 ? 47.884 -6.278 3.324 1.00 53.62 170 ARG A CA 1
ATOM 1329 C C . ARG A 1 170 ? 48.203 -7.159 4.530 1.00 53.62 170 ARG A C 1
ATOM 1331 O O . ARG A 1 170 ? 48.106 -8.378 4.411 1.00 53.62 170 ARG A O 1
ATOM 1338 N N . GLU A 1 171 ? 48.467 -6.554 5.682 1.00 50.81 171 GLU A N 1
ATOM 1339 C CA . GLU A 1 171 ? 48.248 -7.231 6.959 1.00 50.81 171 GLU A CA 1
ATOM 1340 C C . GLU A 1 171 ? 46.786 -7.077 7.388 1.00 50.81 171 GLU A C 1
ATOM 1342 O O . GLU A 1 171 ? 46.193 -5.997 7.361 1.00 50.81 171 GLU A O 1
ATOM 1347 N N . GLN A 1 172 ? 46.204 -8.228 7.707 1.00 54.03 172 GLN A N 1
ATOM 1348 C CA . GLN A 1 172 ? 44.895 -8.422 8.310 1.00 54.03 172 GLN A CA 1
ATOM 1349 C C . GLN A 1 172 ? 45.033 -8.270 9.828 1.00 54.03 172 GLN A C 1
ATOM 1351 O O . GLN A 1 172 ? 46.017 -8.730 10.397 1.00 54.03 172 GLN A O 1
ATOM 1356 N N . GLY A 1 173 ? 44.031 -7.702 10.496 1.00 43.44 173 GLY A N 1
ATOM 1357 C CA . GLY A 1 173 ? 44.020 -7.667 11.957 1.00 43.44 173 GLY A CA 1
ATOM 1358 C C . GLY A 1 173 ? 42.789 -6.981 12.523 1.00 43.44 173 GLY A C 1
ATOM 1359 O O . GLY A 1 173 ? 42.859 -5.842 12.964 1.00 43.44 173 GLY A O 1
ATOM 1360 N N . ALA A 1 174 ? 41.658 -7.680 12.465 1.00 45.22 174 ALA A N 1
ATOM 1361 C CA . ALA A 1 174 ? 40.471 -7.377 13.246 1.00 45.22 174 ALA A CA 1
ATOM 1362 C C . ALA A 1 174 ? 40.567 -8.093 14.601 1.00 45.22 174 ALA A C 1
ATOM 1364 O O . ALA A 1 174 ? 40.651 -9.322 14.627 1.00 45.22 174 ALA A O 1
ATOM 1365 N N . SER A 1 175 ? 40.533 -7.335 15.695 1.00 53.53 175 SER A N 1
ATOM 1366 C CA . SER A 1 175 ? 39.819 -7.608 16.958 1.00 53.53 175 SER A CA 1
ATOM 1367 C C . SER A 1 175 ? 39.989 -6.415 17.886 1.00 53.53 175 SER A C 1
ATOM 1369 O O . SER A 1 175 ? 41.147 -5.976 18.050 1.00 53.53 175 SER A O 1
#

Organism: NCBI:txid307959

Foldseek 3Di:
DDPPPPPPDPPPDPDDDDDDDDDDDPPPPPDDDDDDQPPADLVRLQPDDPVRLVVVCPPDDPVSNVVSVVSNVVSVVVVVVVVVVVVVVVVVVVVVVVVVVVVVVCVVVVVVVVVVVVVVVVVVVVVVVVVVVVVVCVVPPDPDPPDDDPPPPPDDDDDDDDDDDDDDDDDDDDD

Radius of gyration: 41.98 Å; chains: 1; bounding box: 86×36×107 Å